Protein AF-A0A536X710-F1 (afdb_monomer_lite)

Radius of gyration: 15.78 Å; chains: 1; bounding box: 40×22×46 Å

pLDDT: mean 90.83, std 9.13, range [65.75, 98.81]

Structure (mmCIF, N/CA/C/O backbone):
data_AF-A0A536X710-F1
#
_entry.id   AF-A0A536X710-F1
#
loop_
_atom_site.group_PDB
_atom_site.id
_atom_site.type_symbol
_atom_site.label_atom_id
_atom_site.label_alt_id
_atom_site.label_comp_id
_atom_site.label_asym_id
_atom_site.label_entity_id
_atom_site.label_seq_id
_atom_site.pdbx_PDB_ins_code
_atom_site.Cartn_x
_atom_site.Cartn_y
_atom_site.Cartn_z
_atom_site.occupancy
_atom_site.B_iso_or_equiv
_atom_site.auth_seq_id
_atom_site.auth_comp_id
_atom_site.auth_asym_id
_atom_site.auth_atom_id
_atom_site.pdbx_PDB_model_num
ATOM 1 N N . MET A 1 1 ? -8.279 7.650 16.814 1.00 68.25 1 MET A N 1
ATOM 2 C CA . MET A 1 1 ? -7.486 6.446 16.503 1.00 68.25 1 MET A CA 1
ATOM 3 C C . MET A 1 1 ? -6.562 6.216 17.675 1.00 68.25 1 MET A C 1
ATOM 5 O O . MET A 1 1 ? -5.964 7.182 18.129 1.00 68.25 1 MET A O 1
ATOM 9 N N . ASP A 1 2 ? -6.535 4.998 18.200 1.00 91.75 2 ASP A N 1
ATOM 10 C CA . ASP A 1 2 ? -5.612 4.607 19.264 1.00 91.75 2 ASP A CA 1
ATOM 11 C C . ASP A 1 2 ? -4.178 4.593 18.706 1.00 91.75 2 ASP A C 1
ATOM 13 O O . ASP A 1 2 ? -3.900 3.899 17.723 1.00 91.75 2 ASP A O 1
ATOM 17 N N . LEU A 1 3 ? -3.305 5.424 19.281 1.00 91.50 3 LEU A N 1
ATOM 18 C CA . LEU A 1 3 ? -1.926 5.597 18.819 1.00 91.50 3 LEU A CA 1
ATOM 19 C C . LEU A 1 3 ? -1.051 4.385 19.165 1.00 91.50 3 LEU A C 1
ATOM 21 O O . LEU A 1 3 ? -0.162 4.050 18.381 1.00 91.50 3 LEU A O 1
ATOM 25 N N . ASP A 1 4 ? -1.344 3.687 20.263 1.00 95.81 4 ASP A N 1
ATOM 26 C CA . ASP A 1 4 ? -0.590 2.499 20.675 1.00 95.81 4 ASP A CA 1
ATOM 27 C C . ASP A 1 4 ? -0.907 1.324 19.744 1.00 95.81 4 ASP A C 1
ATOM 29 O O . ASP A 1 4 ? -0.009 0.607 19.281 1.00 95.81 4 ASP A O 1
ATOM 33 N N . LEU A 1 5 ? -2.184 1.176 19.374 1.00 96.38 5 LEU A N 1
ATOM 34 C CA . LEU A 1 5 ? -2.602 0.205 18.366 1.00 96.38 5 LEU A CA 1
ATOM 35 C C . LEU A 1 5 ? -1.997 0.527 16.995 1.00 96.38 5 LEU A C 1
ATOM 37 O O . LEU A 1 5 ? -1.458 -0.369 16.344 1.00 96.38 5 LEU A O 1
ATOM 41 N N . GLN A 1 6 ? -2.052 1.791 16.556 1.00 97.69 6 GLN A N 1
ATOM 42 C CA . GLN A 1 6 ? -1.451 2.195 15.282 1.00 97.69 6 GLN A CA 1
ATOM 43 C C . GLN A 1 6 ? 0.044 1.855 15.248 1.00 97.69 6 GLN A C 1
ATOM 45 O O . GLN A 1 6 ? 0.518 1.285 14.265 1.00 97.69 6 GLN A O 1
ATOM 50 N N . HIS A 1 7 ? 0.779 2.168 16.318 1.00 98.19 7 HIS A N 1
ATOM 51 C CA . HIS A 1 7 ? 2.203 1.862 16.408 1.00 98.19 7 HIS A CA 1
ATOM 52 C C . HIS A 1 7 ? 2.476 0.350 16.379 1.00 98.19 7 HIS A C 1
ATOM 54 O O . HIS A 1 7 ? 3.352 -0.104 15.645 1.00 98.19 7 HIS A O 1
ATOM 60 N N . THR A 1 8 ? 1.676 -0.443 17.094 1.00 98.44 8 THR A N 1
ATOM 61 C CA . THR A 1 8 ? 1.778 -1.912 17.074 1.00 98.44 8 THR A CA 1
ATOM 62 C C . THR A 1 8 ? 1.578 -2.477 15.665 1.00 98.44 8 THR A C 1
ATOM 64 O O . THR A 1 8 ? 2.363 -3.305 15.202 1.00 98.44 8 THR A O 1
ATOM 67 N N . VAL A 1 9 ? 0.559 -1.998 14.944 1.00 98.25 9 VAL A N 1
ATOM 68 C CA . VAL A 1 9 ? 0.282 -2.439 13.567 1.00 98.25 9 VAL A CA 1
ATOM 69 C C . VAL A 1 9 ? 1.383 -1.980 12.608 1.00 98.25 9 VAL A C 1
ATOM 71 O O . VAL A 1 9 ? 1.797 -2.750 11.747 1.00 98.25 9 VAL A O 1
ATOM 74 N N . ASN A 1 10 ? 1.898 -0.761 12.770 1.00 98.62 10 ASN A N 1
ATOM 75 C CA . ASN A 1 10 ? 3.031 -0.243 12.002 1.00 98.62 10 ASN A CA 1
ATOM 76 C C . ASN A 1 10 ? 4.268 -1.154 12.112 1.00 98.62 10 ASN A C 1
ATOM 78 O O . ASN A 1 10 ? 4.868 -1.501 11.094 1.00 98.62 10 ASN A O 1
ATOM 82 N N . LEU A 1 11 ? 4.620 -1.582 13.329 1.00 98.56 11 LEU A N 1
ATOM 83 C CA . LEU A 1 11 ? 5.733 -2.509 13.562 1.00 98.56 11 LEU A CA 1
ATOM 84 C C . LEU A 1 11 ? 5.483 -3.876 12.918 1.00 98.56 11 LEU A C 1
ATOM 86 O O . LEU A 1 11 ? 6.356 -4.394 12.224 1.00 98.56 11 LEU A O 1
ATOM 90 N N . TYR A 1 12 ? 4.277 -4.422 13.081 1.00 98.44 12 TYR A N 1
ATOM 91 C CA . TYR A 1 12 ? 3.897 -5.690 12.458 1.00 98.44 12 TYR A CA 1
ATOM 92 C C . TYR A 1 12 ? 4.003 -5.633 10.927 1.00 98.44 12 TYR A C 1
ATOM 94 O O . TYR A 1 12 ? 4.592 -6.512 10.300 1.00 98.44 12 TYR A O 1
ATOM 102 N N . LEU A 1 13 ? 3.480 -4.572 10.307 1.00 98.44 13 LEU A N 1
ATOM 103 C CA . LEU A 1 13 ? 3.558 -4.385 8.860 1.00 98.44 13 LEU A CA 1
ATOM 104 C C . LEU A 1 13 ? 5.001 -4.216 8.379 1.00 98.44 13 LEU A C 1
ATOM 106 O O . LEU A 1 13 ? 5.324 -4.697 7.295 1.00 98.44 13 LEU A O 1
ATOM 110 N N . ALA A 1 14 ? 5.867 -3.564 9.159 1.00 98.38 14 ALA A N 1
ATOM 111 C CA . ALA A 1 14 ? 7.290 -3.453 8.845 1.00 98.38 14 ALA A CA 1
ATOM 112 C C . ALA A 1 14 ? 7.980 -4.826 8.832 1.00 98.38 14 ALA A C 1
ATOM 114 O O . ALA A 1 14 ? 8.701 -5.139 7.882 1.00 98.38 14 ALA A O 1
ATOM 115 N N . GLU A 1 15 ? 7.705 -5.672 9.828 1.00 97.94 15 GLU A N 1
ATOM 116 C CA . GLU A 1 15 ? 8.246 -7.032 9.900 1.00 97.94 15 GLU A CA 1
ATOM 117 C C . GLU A 1 15 ? 7.757 -7.907 8.736 1.00 97.94 15 GLU A C 1
ATOM 119 O O . GLU A 1 15 ? 8.560 -8.537 8.044 1.00 97.94 15 GLU A O 1
ATOM 124 N N . VAL A 1 16 ? 6.451 -7.892 8.456 1.00 97.31 16 VAL A N 1
ATOM 125 C CA . VAL A 1 16 ? 5.866 -8.638 7.331 1.00 97.31 16 VAL A CA 1
ATOM 126 C C . VAL A 1 16 ? 6.425 -8.147 5.994 1.00 97.31 16 VAL A C 1
ATOM 128 O O . VAL A 1 16 ? 6.772 -8.959 5.136 1.00 97.31 16 VAL A O 1
ATOM 131 N N . ASN A 1 17 ? 6.559 -6.830 5.810 1.00 96.88 17 ASN A N 1
ATOM 132 C CA . ASN A 1 17 ? 7.116 -6.258 4.585 1.00 96.88 17 ASN A CA 1
ATOM 133 C C . ASN A 1 17 ? 8.573 -6.691 4.364 1.00 96.88 17 ASN A C 1
ATOM 135 O O . ASN A 1 17 ? 8.949 -6.987 3.230 1.00 96.88 17 ASN A O 1
ATOM 139 N N . ALA A 1 18 ? 9.378 -6.771 5.431 1.00 94.19 18 ALA A N 1
ATOM 140 C CA . ALA A 1 18 ? 10.761 -7.236 5.351 1.00 94.19 18 ALA A CA 1
ATOM 141 C C . ALA A 1 18 ? 10.855 -8.699 4.882 1.00 94.19 18 ALA A C 1
ATOM 143 O O . ALA A 1 18 ? 11.722 -9.027 4.073 1.00 94.19 18 ALA A O 1
ATOM 144 N N . GLN A 1 19 ? 9.936 -9.561 5.330 1.00 92.19 19 GLN A N 1
ATOM 145 C CA . GLN A 1 19 ? 9.867 -10.963 4.899 1.00 92.19 19 GLN A CA 1
ATOM 146 C C . GLN A 1 19 ? 9.349 -11.108 3.462 1.00 92.19 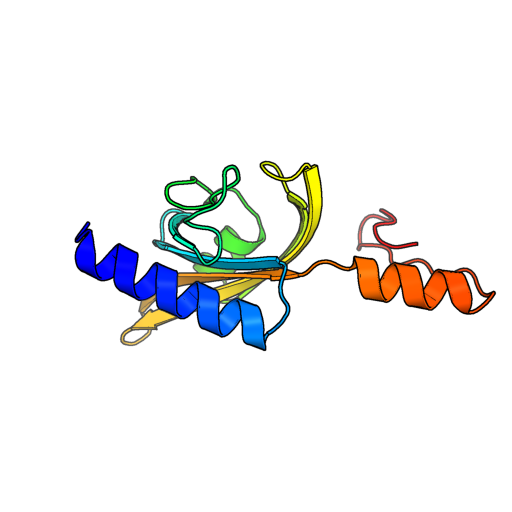19 GLN A C 1
ATOM 148 O O . GLN A 1 19 ? 9.872 -11.909 2.692 1.00 92.19 19 GLN A O 1
ATOM 153 N N . ALA A 1 20 ? 8.336 -10.322 3.089 1.00 89.62 20 ALA A N 1
ATOM 154 C CA . ALA A 1 20 ? 7.757 -10.334 1.746 1.00 89.62 20 ALA A CA 1
ATOM 155 C C . ALA A 1 20 ? 8.667 -9.688 0.686 1.00 89.62 20 ALA A C 1
ATOM 157 O O . ALA A 1 20 ? 8.423 -9.858 -0.508 1.00 89.62 20 ALA A O 1
ATOM 158 N N . GLN A 1 21 ? 9.679 -8.923 1.113 1.00 87.62 21 GLN A N 1
ATOM 159 C CA . GLN A 1 21 ? 10.557 -8.115 0.259 1.00 87.62 21 GLN A CA 1
ATOM 160 C C . GLN A 1 21 ? 9.786 -7.177 -0.689 1.00 87.62 21 GLN A C 1
ATOM 162 O O . GLN A 1 21 ? 10.217 -6.888 -1.806 1.00 87.62 21 GLN A O 1
ATOM 167 N N . SER A 1 22 ? 8.628 -6.686 -0.242 1.00 89.50 22 SER A N 1
ATOM 168 C CA . SER A 1 22 ? 7.851 -5.670 -0.951 1.00 89.50 22 SER A CA 1
ATOM 169 C C . SER A 1 22 ? 8.341 -4.257 -0.629 1.00 89.50 22 SER A C 1
ATOM 171 O O . SER A 1 22 ? 9.105 -4.030 0.309 1.00 89.50 22 SER A O 1
ATOM 173 N N . SER A 1 23 ? 7.898 -3.272 -1.413 1.00 92.44 23 SER A N 1
ATOM 174 C CA . SER A 1 23 ? 8.282 -1.876 -1.198 1.00 92.44 23 SER A CA 1
ATOM 175 C C . SER A 1 23 ? 7.554 -1.250 -0.011 1.00 92.44 23 SER A C 1
ATOM 177 O O . SER A 1 23 ? 8.194 -0.599 0.802 1.00 92.44 23 SER A O 1
ATOM 179 N N . VAL A 1 24 ? 6.228 -1.408 0.079 1.00 95.81 24 VAL A N 1
ATOM 180 C CA . VAL A 1 24 ? 5.422 -0.890 1.201 1.00 95.81 24 VAL A CA 1
ATOM 181 C C . VAL A 1 24 ? 4.199 -1.783 1.408 1.00 95.81 24 VAL A C 1
ATOM 183 O O . VAL A 1 24 ? 3.510 -2.094 0.436 1.00 95.81 24 VAL A O 1
ATOM 186 N N . LEU A 1 25 ? 3.880 -2.122 2.658 1.00 97.75 25 LEU A N 1
ATOM 187 C CA . LEU A 1 25 ? 2.656 -2.816 3.076 1.00 97.75 25 LEU A CA 1
ATOM 188 C C . LEU A 1 25 ? 1.843 -1.901 3.994 1.00 97.75 25 LEU A C 1
ATOM 190 O O . LEU A 1 25 ? 2.405 -1.269 4.882 1.00 97.75 25 LEU A O 1
ATOM 194 N N . TYR A 1 26 ? 0.539 -1.774 3.777 1.00 98.31 26 TYR A N 1
ATOM 195 C CA . TYR A 1 26 ? -0.274 -0.794 4.499 1.00 98.31 26 TYR A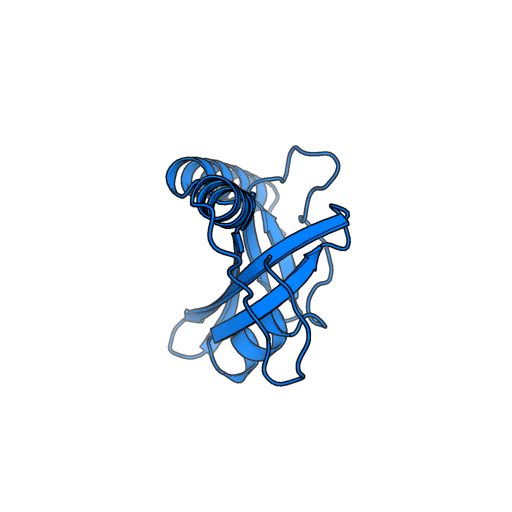 CA 1
ATOM 196 C C . TYR A 1 26 ? -1.743 -1.197 4.547 1.00 98.31 26 TYR A C 1
ATOM 198 O O . TYR A 1 26 ? -2.228 -1.977 3.726 1.00 98.31 26 TYR A O 1
ATOM 206 N N . VAL A 1 27 ? -2.448 -0.660 5.539 1.00 98.50 27 VAL A N 1
ATOM 207 C CA . VAL A 1 27 ? -3.878 -0.889 5.749 1.00 98.50 27 VAL A CA 1
ATOM 208 C C . VAL A 1 27 ? -4.631 0.432 5.730 1.00 98.50 27 VAL A C 1
ATOM 210 O O . VAL A 1 27 ? -4.160 1.441 6.258 1.00 98.50 27 VAL A O 1
ATOM 213 N N . LEU A 1 28 ? -5.805 0.419 5.109 1.00 98.69 28 LEU A N 1
ATOM 214 C CA . LEU A 1 28 ? -6.669 1.576 4.923 1.00 98.69 28 LEU A CA 1
ATOM 215 C C . LEU A 1 28 ? -8.056 1.300 5.497 1.00 98.69 28 LEU A C 1
ATOM 217 O O . LEU A 1 28 ? -8.518 0.155 5.501 1.00 98.69 28 LEU A O 1
ATOM 221 N N . ASP A 1 29 ? -8.736 2.355 5.933 1.00 98.19 29 ASP A N 1
ATOM 222 C CA . ASP A 1 29 ? -10.173 2.283 6.187 1.00 98.19 29 ASP A CA 1
ATOM 223 C C . ASP A 1 29 ? -10.980 2.230 4.873 1.00 98.19 29 ASP A C 1
ATOM 225 O O . ASP A 1 29 ? -10.434 2.291 3.768 1.00 98.19 29 ASP A O 1
ATOM 229 N N . THR A 1 30 ? -12.304 2.107 4.979 1.00 97.88 30 THR A N 1
ATOM 230 C CA . THR A 1 30 ? -13.199 2.009 3.814 1.00 97.88 30 THR A CA 1
ATOM 231 C C . THR A 1 30 ? -13.301 3.296 2.994 1.00 97.88 30 THR A C 1
ATOM 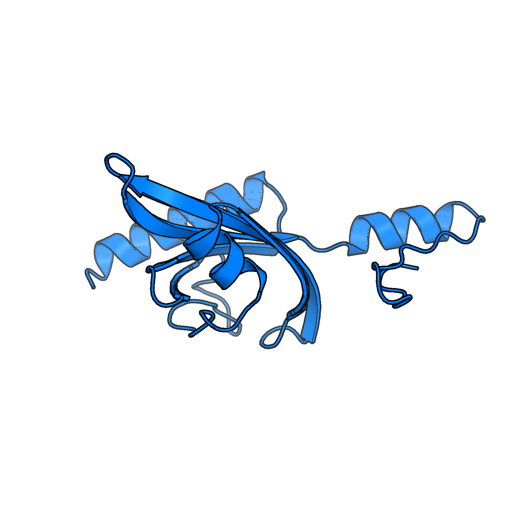233 O O . THR A 1 30 ? -13.769 3.242 1.861 1.00 97.88 30 THR A O 1
ATOM 236 N N . SER A 1 31 ? -12.883 4.446 3.535 1.00 98.06 31 SER A N 1
ATOM 237 C CA . SER A 1 31 ? -12.784 5.702 2.775 1.00 98.06 31 SER A CA 1
ATOM 238 C C . SER A 1 31 ? -11.485 5.789 1.964 1.00 98.06 31 SER A C 1
ATOM 240 O O . SER A 1 31 ? -11.370 6.602 1.045 1.00 98.06 31 SER A O 1
ATOM 242 N N . GLY A 1 32 ? -10.527 4.907 2.261 1.00 98.00 32 GLY A N 1
ATOM 243 C CA . GLY A 1 32 ? -9.211 4.875 1.645 1.00 98.00 32 GLY A CA 1
ATOM 244 C C . GLY A 1 32 ? -8.173 5.722 2.373 1.00 98.00 32 GLY A C 1
ATOM 245 O O . GLY A 1 32 ? -7.139 6.018 1.776 1.00 98.00 32 GLY A O 1
ATOM 246 N N . ARG A 1 33 ? -8.407 6.096 3.635 1.00 98.25 33 ARG A N 1
ATOM 247 C CA . ARG A 1 33 ? -7.386 6.721 4.480 1.00 98.25 33 ARG A CA 1
ATOM 248 C C . ARG A 1 33 ? -6.464 5.649 5.049 1.00 98.25 33 ARG A C 1
ATOM 250 O O . ARG A 1 33 ? -6.927 4.701 5.685 1.00 98.25 33 ARG A O 1
ATOM 257 N N . THR A 1 34 ? -5.155 5.793 4.864 1.00 98.31 34 THR A N 1
ATOM 258 C CA . THR A 1 34 ? -4.174 4.852 5.425 1.00 98.31 34 THR A CA 1
ATOM 259 C C . THR A 1 34 ? -4.109 4.978 6.946 1.00 98.31 34 THR A C 1
ATOM 261 O O . THR A 1 34 ? -3.758 6.034 7.479 1.00 98.31 34 THR A O 1
ATOM 264 N N . LEU A 1 35 ? -4.392 3.882 7.648 1.00 98.31 35 LEU A N 1
ATOM 265 C CA . LEU A 1 35 ? -4.363 3.814 9.108 1.00 98.31 35 LEU A CA 1
ATOM 266 C C . LEU A 1 35 ? -2.984 3.423 9.640 1.00 98.31 35 LEU A C 1
ATOM 268 O O . LEU A 1 35 ? -2.554 3.972 10.647 1.00 98.31 35 LEU A O 1
ATOM 272 N N . ALA A 1 36 ? -2.286 2.507 8.970 1.00 98.62 36 ALA A N 1
ATOM 273 C CA . ALA A 1 36 ? -0.952 2.047 9.350 1.00 98.62 36 ALA A CA 1
ATOM 274 C C . ALA A 1 36 ? -0.176 1.586 8.110 1.00 98.62 36 ALA A C 1
ATOM 276 O O . ALA A 1 36 ? -0.778 1.153 7.123 1.00 98.62 36 ALA A O 1
ATOM 277 N N . ALA A 1 37 ? 1.149 1.691 8.153 1.00 98.50 37 ALA A N 1
ATOM 278 C CA . ALA A 1 37 ? 2.026 1.372 7.033 1.00 98.50 37 ALA A CA 1
ATOM 279 C C . ALA A 1 37 ? 3.385 0.845 7.507 1.00 98.50 37 ALA A C 1
ATOM 281 O O . ALA A 1 37 ? 3.881 1.231 8.559 1.00 98.50 37 ALA A O 1
ATOM 282 N N . SER A 1 38 ? 4.021 0.001 6.698 1.00 98.50 38 SER A N 1
ATOM 283 C CA . SER A 1 38 ? 5.354 -0.549 6.959 1.00 98.50 38 SER A CA 1
ATOM 284 C C . SER A 1 38 ? 6.447 0.518 6.923 1.00 98.50 38 SER A C 1
ATOM 286 O O . SER A 1 38 ? 7.451 0.377 7.606 1.00 98.50 38 SER A O 1
ATOM 288 N N . ASN A 1 39 ? 6.240 1.589 6.151 1.00 96.94 39 ASN A N 1
ATOM 289 C CA . ASN A 1 39 ? 7.158 2.718 6.003 1.00 96.94 39 ASN A CA 1
ATOM 290 C C . ASN A 1 39 ? 6.796 3.903 6.918 1.00 96.94 39 ASN A C 1
ATOM 292 O O . ASN A 1 39 ? 7.077 5.057 6.599 1.00 96.94 39 ASN A O 1
ATOM 296 N N . TRP A 1 40 ? 6.117 3.638 8.037 1.00 97.88 40 TRP A N 1
ATOM 297 C CA . TRP A 1 40 ? 5.626 4.663 8.964 1.00 97.88 40 TRP A CA 1
ATOM 298 C C . TRP A 1 40 ? 6.722 5.593 9.505 1.00 97.88 40 TRP A C 1
ATOM 300 O O . TRP A 1 40 ? 6.425 6.733 9.856 1.00 97.88 40 TRP A O 1
ATOM 310 N N . ASN A 1 41 ? 7.958 5.098 9.585 1.00 97.00 41 ASN A N 1
ATOM 311 C CA . ASN A 1 41 ? 9.143 5.782 10.100 1.00 97.00 41 ASN A CA 1
ATOM 312 C C . ASN A 1 41 ? 10.016 6.413 8.999 1.00 97.00 41 ASN A C 1
ATOM 314 O O . ASN A 1 41 ? 11.130 6.850 9.285 1.00 97.00 41 ASN A O 1
ATOM 318 N N . GLU A 1 42 ? 9.538 6.454 7.755 1.00 95.06 42 GLU A N 1
ATOM 319 C CA . GLU A 1 42 ? 10.233 7.068 6.624 1.00 95.06 42 GLU A CA 1
ATOM 320 C C . GLU A 1 42 ? 9.647 8.446 6.284 1.00 95.06 42 GLU A C 1
ATOM 322 O O . GLU A 1 42 ? 8.478 8.727 6.543 1.00 95.06 42 GLU A O 1
ATOM 327 N N . GLU A 1 43 ? 10.437 9.302 5.627 1.00 90.88 43 GLU A N 1
ATOM 328 C CA . GLU A 1 43 ? 9.979 10.619 5.148 1.00 90.88 43 GLU A CA 1
ATOM 329 C C . GLU A 1 43 ? 8.779 10.498 4.190 1.00 90.88 43 GLU A C 1
ATOM 331 O O . GLU A 1 43 ? 7.838 11.286 4.243 1.00 90.88 43 GLU A O 1
ATOM 336 N N . ALA A 1 44 ? 8.772 9.453 3.359 1.00 89.56 44 ALA A N 1
ATOM 337 C CA . ALA A 1 44 ? 7.702 9.141 2.415 1.00 89.56 44 ALA A CA 1
ATOM 338 C C . ALA A 1 44 ? 6.594 8.247 3.019 1.00 89.56 44 ALA A C 1
ATOM 340 O O . ALA A 1 44 ? 6.004 7.431 2.302 1.00 89.56 44 ALA A O 1
ATOM 341 N N . SER A 1 45 ? 6.326 8.369 4.324 1.00 95.25 45 SER A N 1
ATOM 342 C CA . SER A 1 45 ? 5.329 7.569 5.049 1.00 95.25 45 SER A CA 1
ATOM 343 C C . SER A 1 45 ? 3.940 7.638 4.414 1.00 95.25 45 SER A C 1
ATOM 345 O O . SER A 1 45 ? 3.469 8.694 3.988 1.00 95.25 45 SER A O 1
ATOM 347 N N . PHE A 1 46 ? 3.261 6.489 4.358 1.00 96.50 46 PHE A N 1
ATOM 348 C CA . PHE A 1 46 ? 1.891 6.420 3.843 1.00 96.50 46 PHE A CA 1
ATOM 349 C C . PHE A 1 46 ? 0.832 6.680 4.915 1.00 96.50 46 PHE A C 1
ATOM 351 O O . PHE A 1 46 ? -0.339 6.840 4.569 1.00 96.50 46 PHE A O 1
ATOM 358 N N . VAL A 1 47 ? 1.205 6.725 6.198 1.00 97.62 47 VAL A N 1
ATOM 359 C CA . VAL A 1 47 ? 0.256 6.917 7.303 1.00 97.62 47 VAL A CA 1
ATOM 360 C C . VAL A 1 47 ? -0.508 8.233 7.123 1.00 97.62 47 VAL A C 1
ATOM 362 O O . VAL A 1 47 ? 0.081 9.296 6.956 1.00 97.62 47 VAL A O 1
ATOM 365 N N . GLY A 1 48 ? -1.841 8.164 7.163 1.00 96.81 48 GLY A N 1
ATOM 366 C CA . GLY A 1 48 ? -2.720 9.325 7.030 1.00 96.81 48 GLY A CA 1
ATOM 367 C C . GLY A 1 48 ? -2.937 9.836 5.603 1.00 96.81 48 GLY A C 1
ATOM 368 O O . GLY A 1 48 ? -3.663 10.817 5.443 1.00 96.81 48 GLY A O 1
ATOM 369 N N . MET A 1 49 ? -2.358 9.196 4.581 1.00 96.56 49 MET A N 1
ATOM 370 C CA . MET A 1 49 ? -2.640 9.532 3.185 1.00 96.56 49 MET A CA 1
ATOM 371 C C . MET A 1 49 ? -4.067 9.145 2.790 1.00 96.56 49 MET A C 1
ATOM 373 O O . MET A 1 49 ? -4.549 8.070 3.142 1.00 96.56 49 MET A O 1
ATOM 377 N N . GLU A 1 50 ? -4.699 9.993 1.983 1.00 97.31 50 GLU A N 1
ATOM 378 C CA . GLU A 1 50 ? -6.002 9.729 1.374 1.00 97.31 50 GLU A CA 1
ATOM 379 C C . GLU A 1 50 ? -5.798 9.081 0.001 1.00 97.31 50 GLU A C 1
ATOM 381 O O . GLU A 1 50 ? -5.342 9.723 -0.947 1.00 97.31 50 GLU A O 1
ATOM 386 N N . LEU A 1 51 ? -6.097 7.789 -0.110 1.00 96.69 51 LEU A N 1
ATOM 387 C CA . LEU A 1 51 ? -5.856 6.968 -1.301 1.00 96.69 51 LEU A CA 1
ATOM 388 C C . LEU A 1 51 ? -7.146 6.380 -1.886 1.00 96.69 51 LEU A C 1
ATOM 390 O O . LEU A 1 51 ? -7.079 5.612 -2.843 1.00 96.69 51 LEU A O 1
ATOM 394 N N . GLY A 1 52 ? -8.320 6.785 -1.393 1.00 96.88 52 GLY A N 1
ATOM 395 C CA . GLY A 1 52 ? -9.625 6.302 -1.863 1.00 96.88 52 GLY A CA 1
ATOM 396 C C . GLY A 1 52 ? -9.904 6.534 -3.350 1.00 96.88 52 GLY A C 1
ATOM 397 O O . GLY A 1 52 ? -10.720 5.841 -3.939 1.00 96.88 52 GLY A O 1
ATOM 398 N N . TYR A 1 53 ? -9.198 7.456 -4.010 1.00 94.75 53 TYR A N 1
ATOM 399 C CA . TYR A 1 53 ? -9.307 7.664 -5.459 1.00 94.75 53 TYR A CA 1
ATOM 400 C C . TYR A 1 53 ? -8.470 6.670 -6.282 1.00 94.75 53 TYR A C 1
ATOM 402 O O . TYR A 1 53 ? -8.637 6.569 -7.505 1.00 94.75 53 TYR A O 1
ATOM 410 N N . ARG A 1 54 ? -7.550 5.930 -5.652 1.00 95.62 54 ARG A N 1
ATOM 411 C CA . ARG A 1 54 ? -6.673 4.993 -6.355 1.00 95.62 54 ARG A CA 1
ATOM 412 C C . ARG A 1 54 ? -7.469 3.792 -6.864 1.00 95.62 54 ARG A C 1
ATOM 414 O O . ARG A 1 54 ? -8.253 3.240 -6.095 1.00 95.62 54 ARG A O 1
ATOM 421 N N . PRO A 1 55 ? -7.263 3.359 -8.125 1.00 95.88 55 PRO A N 1
ATOM 422 C CA . PRO A 1 55 ? -8.016 2.243 -8.695 1.00 95.88 55 PRO A CA 1
ATOM 423 C C . PRO A 1 55 ? -7.949 0.974 -7.844 1.00 95.88 55 PRO A C 1
ATOM 425 O O . PRO A 1 55 ? -8.983 0.382 -7.573 1.00 95.88 55 PRO A O 1
ATOM 428 N N . TYR A 1 56 ? -6.767 0.623 -7.323 1.00 96.81 56 TYR A N 1
ATOM 429 C CA . TYR A 1 56 ? -6.621 -0.562 -6.477 1.00 96.81 56 TYR A CA 1
ATOM 430 C C . TYR A 1 56 ? -7.439 -0.461 -5.173 1.00 96.81 56 TYR A C 1
ATOM 432 O O . TYR A 1 56 ? -8.095 -1.424 -4.800 1.00 96.81 56 TYR A O 1
ATOM 440 N N . VAL A 1 57 ? -7.501 0.709 -4.524 1.00 98.12 57 VAL A N 1
ATOM 441 C CA . VAL A 1 57 ? -8.316 0.896 -3.307 1.00 98.12 57 VAL A CA 1
ATOM 442 C C . VAL A 1 57 ? -9.808 0.804 -3.627 1.00 98.12 57 VAL A C 1
ATOM 444 O O . VAL A 1 57 ? -10.521 0.061 -2.956 1.00 98.12 57 VAL A O 1
ATOM 447 N N . ARG A 1 58 ? -10.272 1.502 -4.674 1.00 97.94 58 ARG A N 1
ATOM 448 C CA . ARG A 1 58 ? -11.686 1.464 -5.095 1.00 97.94 58 ARG A CA 1
ATOM 449 C C . ARG A 1 58 ? -12.130 0.059 -5.464 1.00 97.94 58 ARG A C 1
ATOM 451 O O . ARG A 1 58 ? -13.115 -0.430 -4.925 1.00 97.94 58 ARG A O 1
ATOM 458 N N . ASP A 1 59 ? -11.361 -0.620 -6.311 1.00 98.25 59 ASP A N 1
ATOM 459 C CA . ASP A 1 59 ? -11.680 -1.981 -6.735 1.00 98.25 59 ASP A CA 1
ATOM 460 C C . ASP A 1 59 ? -11.667 -2.960 -5.550 1.00 98.25 59 ASP A C 1
ATOM 462 O O . ASP A 1 59 ? -12.514 -3.851 -5.480 1.00 98.25 59 ASP A O 1
ATOM 466 N N . ALA A 1 60 ? -10.764 -2.790 -4.576 1.00 98.50 60 ALA A N 1
ATOM 467 C CA . ALA A 1 60 ? -10.780 -3.608 -3.368 1.00 98.50 60 ALA A CA 1
ATOM 468 C C . ALA A 1 60 ? -12.055 -3.395 -2.543 1.00 98.50 60 ALA A C 1
ATOM 470 O O . ALA A 1 60 ? -12.658 -4.380 -2.121 1.00 98.50 60 ALA A O 1
ATOM 471 N N . VAL A 1 61 ? -12.496 -2.150 -2.351 1.00 97.94 61 VAL A N 1
ATOM 472 C CA . VAL A 1 61 ? -13.742 -1.849 -1.628 1.00 97.94 61 VAL A CA 1
ATOM 473 C C . VAL A 1 61 ? -14.966 -2.391 -2.377 1.00 97.94 61 VAL A C 1
ATOM 475 O O . VAL A 1 61 ? -15.779 -3.098 -1.780 1.00 97.94 61 VAL A O 1
ATOM 478 N N . ASP A 1 62 ? -15.058 -2.135 -3.682 1.00 97.31 62 ASP A N 1
ATOM 479 C CA . ASP A 1 62 ? -16.246 -2.441 -4.488 1.00 97.31 62 ASP A CA 1
ATOM 480 C C . ASP A 1 62 ? -16.344 -3.926 -4.872 1.00 97.31 62 ASP A C 1
ATOM 482 O O . ASP A 1 62 ? -17.429 -4.507 -4.917 1.00 97.31 62 ASP A O 1
ATOM 486 N N . ARG A 1 63 ? -15.203 -4.556 -5.178 1.00 97.38 63 ARG A N 1
ATOM 487 C CA . ARG A 1 63 ? -15.121 -5.894 -5.798 1.00 97.38 63 ARG A CA 1
ATOM 488 C C . ARG A 1 63 ? -14.353 -6.904 -4.950 1.00 97.38 63 ARG A C 1
ATOM 490 O O . ARG A 1 63 ? -14.301 -8.083 -5.287 1.00 97.38 63 ARG A O 1
ATOM 497 N N . GLY A 1 64 ? -13.753 -6.470 -3.844 1.00 97.81 64 GLY A N 1
ATOM 498 C CA . GLY A 1 64 ? -12.981 -7.309 -2.928 1.00 97.81 64 GLY A CA 1
ATOM 499 C C . GLY A 1 64 ? -11.490 -7.419 -3.255 1.00 97.81 64 GLY A C 1
ATOM 500 O O . GLY A 1 64 ? -10.715 -7.781 -2.370 1.00 97.81 64 GLY A O 1
ATOM 501 N N . THR A 1 65 ? -11.065 -7.093 -4.477 1.00 98.12 65 THR A N 1
ATOM 502 C CA . THR A 1 65 ? -9.650 -7.057 -4.869 1.00 98.12 65 THR A CA 1
ATOM 503 C C . THR A 1 65 ? -9.394 -5.978 -5.913 1.00 98.12 65 THR A C 1
ATOM 505 O O . THR A 1 65 ? -10.226 -5.756 -6.790 1.00 98.12 65 THR A O 1
ATOM 508 N N . GLY A 1 66 ? -8.229 -5.339 -5.831 1.00 96.56 66 GLY A N 1
ATOM 509 C CA . GLY A 1 66 ? -7.785 -4.326 -6.779 1.00 96.56 66 GLY A CA 1
ATOM 510 C C . GLY A 1 66 ? -6.334 -4.529 -7.195 1.00 96.56 66 GLY A C 1
ATOM 511 O O . GLY A 1 66 ? -5.491 -4.944 -6.392 1.00 96.56 66 GLY A O 1
ATOM 512 N N . ARG A 1 67 ? -6.045 -4.224 -8.462 1.00 94.44 67 ARG A N 1
ATOM 513 C CA . ARG A 1 67 ? -4.710 -4.286 -9.071 1.00 94.44 67 ARG A CA 1
ATOM 514 C C . ARG A 1 67 ? -4.475 -3.028 -9.881 1.00 94.44 67 ARG A C 1
ATOM 516 O O . ARG A 1 67 ? -5.357 -2.603 -10.620 1.00 94.44 67 ARG A O 1
ATOM 523 N N . PHE A 1 68 ? -3.294 -2.446 -9.759 1.00 91.19 68 PHE A N 1
ATOM 524 C CA . PHE A 1 68 ? -2.954 -1.253 -10.520 1.00 91.19 68 PHE A CA 1
ATOM 525 C C . PHE A 1 68 ? -1.448 -1.151 -10.699 1.00 91.19 68 PHE A C 1
ATOM 527 O O . PHE A 1 68 ? -0.705 -1.311 -9.736 1.00 91.19 68 PHE A O 1
ATOM 534 N N . TYR A 1 69 ? -0.996 -0.847 -11.909 1.00 88.69 69 TYR A N 1
ATOM 535 C CA . TYR A 1 69 ? 0.377 -0.421 -12.131 1.00 88.69 69 TYR A CA 1
ATOM 536 C C . TYR A 1 69 ? 0.410 1.093 -12.298 1.00 88.69 69 TYR A C 1
ATOM 538 O O . TYR A 1 69 ? -0.400 1.655 -13.034 1.00 88.69 69 TYR A O 1
ATOM 546 N N . GLY A 1 70 ? 1.337 1.762 -11.619 1.00 84.75 70 GLY A N 1
ATOM 547 C CA . GLY A 1 70 ? 1.490 3.198 -11.793 1.00 84.75 70 GLY A CA 1
ATOM 548 C C . GLY A 1 70 ? 2.655 3.796 -11.027 1.00 84.75 70 GLY A C 1
ATOM 549 O O . GLY A 1 70 ? 3.345 3.133 -10.254 1.00 84.75 70 GLY A O 1
ATOM 550 N N . ILE A 1 71 ? 2.852 5.091 -11.244 1.00 83.25 71 ILE A N 1
ATOM 551 C CA . ILE A 1 71 ? 3.890 5.874 -10.580 1.00 83.25 71 ILE A CA 1
ATOM 552 C C . ILE A 1 71 ? 3.369 6.319 -9.211 1.00 83.25 71 ILE A C 1
ATOM 554 O O . ILE A 1 71 ? 2.337 6.989 -9.108 1.00 83.25 71 ILE A O 1
ATOM 558 N N . GLY A 1 72 ? 4.074 5.935 -8.145 1.00 77.12 72 GLY A N 1
ATOM 559 C CA . GLY A 1 72 ? 3.703 6.329 -6.789 1.00 77.12 72 GLY A CA 1
ATOM 560 C C . GLY A 1 72 ? 3.848 7.837 -6.594 1.00 77.12 72 GLY A C 1
ATOM 561 O O . GLY A 1 72 ? 4.927 8.374 -6.822 1.00 77.12 72 GLY A O 1
ATOM 562 N N . THR A 1 73 ? 2.800 8.517 -6.121 1.00 74.38 73 THR A N 1
ATOM 563 C CA . THR A 1 73 ? 2.820 9.983 -5.934 1.00 74.38 73 THR A CA 1
ATOM 564 C C . THR A 1 73 ? 3.807 10.468 -4.889 1.00 74.38 73 THR A C 1
ATOM 566 O O . THR A 1 73 ? 4.299 11.579 -5.016 1.00 74.38 73 THR A O 1
ATOM 569 N N . THR A 1 74 ? 4.097 9.657 -3.874 1.00 74.38 74 THR A N 1
ATOM 570 C CA . THR A 1 74 ? 5.045 10.027 -2.814 1.00 74.38 74 THR A CA 1
ATOM 571 C C . THR A 1 74 ? 6.482 9.724 -3.228 1.00 74.38 74 THR A C 1
ATOM 573 O O . THR A 1 74 ? 7.377 10.526 -3.013 1.00 74.38 74 THR A O 1
ATOM 576 N N . SER A 1 75 ? 6.710 8.563 -3.852 1.00 74.38 75 SER A N 1
ATOM 577 C CA . SER A 1 75 ? 8.060 8.075 -4.162 1.00 74.38 75 SER A CA 1
ATOM 578 C C . SER A 1 75 ? 8.582 8.466 -5.546 1.00 74.38 75 SER A C 1
ATOM 580 O O . SER A 1 75 ? 9.757 8.255 -5.816 1.00 74.38 75 SER A O 1
ATOM 582 N N . GLY A 1 76 ? 7.712 8.848 -6.487 1.00 80.31 76 GLY A N 1
ATOM 583 C CA . GLY A 1 76 ? 8.056 9.011 -7.911 1.00 80.31 76 GLY A CA 1
ATOM 584 C C . GLY A 1 76 ? 8.447 7.715 -8.639 1.00 80.31 76 GLY A C 1
ATOM 585 O O . GLY A 1 76 ? 8.611 7.713 -9.852 1.00 80.31 76 GLY A O 1
ATOM 586 N N . LYS A 1 77 ? 8.582 6.598 -7.915 1.00 81.81 77 LYS A N 1
ATOM 587 C CA . LYS A 1 77 ? 8.930 5.288 -8.469 1.00 81.81 77 LYS A CA 1
ATOM 588 C C . LYS A 1 77 ? 7.701 4.519 -8.965 1.00 81.81 77 LYS A C 1
ATOM 590 O O . LYS A 1 77 ? 6.713 4.457 -8.208 1.00 81.81 77 LYS A O 1
ATOM 595 N N . PRO A 1 78 ? 7.773 3.889 -10.154 1.00 84.56 78 PRO A N 1
ATOM 596 C CA . PRO A 1 78 ? 6.790 2.911 -10.600 1.00 84.56 78 PRO A CA 1
ATOM 597 C C . PRO A 1 78 ? 6.595 1.789 -9.578 1.00 84.56 78 PRO A C 1
ATOM 599 O O . PRO A 1 78 ? 7.435 1.540 -8.708 1.00 84.56 78 PRO A O 1
ATOM 602 N N . GLY A 1 79 ? 5.443 1.139 -9.637 1.00 89.06 79 GLY A N 1
ATOM 603 C CA . GLY A 1 79 ? 5.168 -0.016 -8.805 1.00 89.06 79 GLY A CA 1
ATOM 604 C C . GLY A 1 79 ? 3.868 -0.694 -9.184 1.00 89.06 79 GLY A C 1
ATOM 605 O O . GLY A 1 79 ? 2.917 -0.061 -9.654 1.00 89.06 79 GLY A O 1
ATOM 606 N N . PHE A 1 80 ? 3.838 -1.996 -8.932 1.00 90.88 80 PHE A N 1
ATOM 607 C CA . PHE A 1 80 ? 2.619 -2.776 -8.976 1.00 90.88 80 PHE A CA 1
ATOM 608 C C . PHE A 1 80 ? 1.944 -2.739 -7.606 1.00 90.88 80 PHE A C 1
ATOM 610 O O . PHE A 1 80 ? 2.557 -3.036 -6.581 1.00 90.88 80 PHE A O 1
ATOM 617 N N . TYR A 1 81 ? 0.673 -2.368 -7.593 1.00 94.75 81 TYR A N 1
ATOM 618 C CA . TYR A 1 81 ? -0.160 -2.289 -6.409 1.00 94.75 81 TYR A CA 1
ATOM 619 C C . TYR A 1 81 ? -1.158 -3.437 -6.430 1.00 94.75 81 TYR A C 1
ATOM 621 O O . TYR A 1 81 ? -1.928 -3.581 -7.383 1.00 94.75 81 TYR A O 1
ATOM 629 N N . TYR A 1 82 ? -1.169 -4.222 -5.359 1.00 95.81 82 TYR A N 1
ATOM 630 C CA . TYR A 1 82 ? -2.191 -5.228 -5.104 1.00 95.81 82 TYR A CA 1
ATOM 631 C C . TYR A 1 82 ? -2.923 -4.893 -3.814 1.00 95.81 82 TYR A C 1
ATOM 633 O O . TYR A 1 82 ? -2.324 -4.396 -2.861 1.00 95.81 82 TYR A O 1
ATOM 641 N N . SER A 1 83 ? -4.223 -5.155 -3.784 1.00 98.38 83 SER A N 1
ATOM 642 C CA . SER A 1 83 ? -5.054 -4.857 -2.624 1.00 98.38 83 SER A CA 1
ATOM 643 C C . SER A 1 83 ? -6.218 -5.820 -2.484 1.00 98.38 83 SER A C 1
ATOM 645 O O . SER A 1 83 ? -6.709 -6.396 -3.463 1.00 98.38 83 SER A O 1
ATOM 647 N N . GLN A 1 84 ? -6.649 -5.985 -1.240 1.00 98.50 84 GLN A N 1
ATOM 648 C CA . GLN A 1 84 ? -7.705 -6.902 -0.856 1.00 98.50 84 GLN A CA 1
ATOM 649 C C . GLN A 1 84 ? -8.563 -6.299 0.256 1.00 98.50 84 GLN A C 1
ATOM 651 O O . GLN A 1 84 ? -8.045 -5.688 1.192 1.00 98.50 84 GLN A O 1
ATOM 656 N N . ALA A 1 85 ? -9.880 -6.482 0.155 1.00 98.56 85 ALA A N 1
ATOM 657 C CA . ALA A 1 85 ? -10.808 -6.080 1.204 1.00 98.56 85 ALA A CA 1
ATOM 658 C C . ALA A 1 85 ? -10.580 -6.890 2.484 1.00 98.56 85 ALA A C 1
ATOM 660 O O . ALA A 1 85 ? -10.579 -8.123 2.460 1.00 98.56 85 ALA A O 1
ATOM 661 N N . ILE A 1 86 ? -10.488 -6.190 3.609 1.00 98.44 86 ILE A N 1
ATOM 662 C CA . ILE A 1 86 ? -10.575 -6.773 4.945 1.00 98.44 86 ILE A CA 1
ATOM 663 C C . ILE A 1 86 ? -12.060 -6.888 5.278 1.00 98.44 86 ILE A C 1
ATOM 665 O O . ILE A 1 86 ? -12.801 -5.905 5.175 1.00 98.44 86 ILE A O 1
ATOM 669 N N . ARG A 1 87 ? -12.509 -8.090 5.647 1.00 98.19 87 ARG A N 1
ATOM 670 C CA . ARG A 1 87 ? -13.920 -8.370 5.925 1.00 98.19 87 ARG A CA 1
ATOM 671 C C . ARG A 1 87 ? -14.121 -8.880 7.342 1.00 98.19 87 ARG A C 1
ATOM 673 O O . ARG A 1 87 ? -13.393 -9.765 7.778 1.00 98.19 87 ARG A O 1
ATOM 680 N N . ASP A 1 88 ? -15.167 -8.388 7.993 1.00 97.25 88 ASP A N 1
ATOM 681 C CA . ASP A 1 88 ? -15.723 -8.970 9.213 1.00 97.25 88 ASP A CA 1
ATOM 682 C C . ASP A 1 88 ? -17.192 -9.323 8.966 1.00 97.25 88 ASP A C 1
ATOM 684 O O . ASP A 1 88 ? -17.967 -8.500 8.478 1.00 97.25 88 ASP A O 1
ATOM 688 N N . ARG A 1 89 ? -17.569 -10.581 9.220 1.00 96.50 89 ARG A N 1
ATOM 689 C CA . ARG A 1 89 ? -18.931 -11.114 8.987 1.00 96.50 89 ARG A CA 1
ATOM 690 C C . ARG A 1 89 ? -19.517 -10.768 7.605 1.00 96.50 89 ARG A C 1
ATOM 692 O O . ARG A 1 89 ? -20.704 -10.492 7.469 1.00 96.50 89 ARG A O 1
ATOM 699 N N . GLY A 1 90 ? -18.674 -10.775 6.572 1.00 93.75 90 GLY A N 1
ATOM 700 C CA . GLY A 1 90 ? -19.049 -10.462 5.186 1.00 93.75 90 GLY A CA 1
ATOM 701 C C . GLY A 1 90 ? -19.021 -8.971 4.826 1.00 93.75 90 GLY A C 1
ATOM 702 O O . GLY A 1 90 ? -18.908 -8.647 3.640 1.00 93.75 90 GLY A O 1
ATOM 703 N N . GLN A 1 91 ? -19.019 -8.07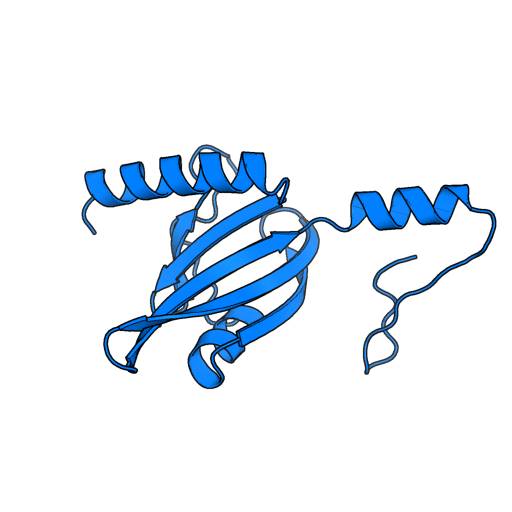5 5.814 1.00 97.06 91 GLN A N 1
ATOM 704 C CA . GLN A 1 91 ? -18.929 -6.631 5.616 1.00 97.06 91 GLN A CA 1
ATOM 705 C C . GLN A 1 91 ? -17.478 -6.207 5.379 1.00 97.06 91 GLN A C 1
ATOM 707 O O . GLN A 1 91 ? -16.578 -6.637 6.096 1.00 97.06 91 GLN A O 1
ATOM 712 N N . VAL A 1 92 ? -17.242 -5.349 4.384 1.00 97.94 92 VAL A N 1
ATOM 713 C CA . VAL A 1 92 ? -15.928 -4.722 4.179 1.00 97.94 92 VAL A CA 1
ATOM 714 C C . VAL A 1 92 ? -15.709 -3.685 5.278 1.00 97.94 92 VAL A C 1
ATOM 716 O O . VAL A 1 92 ? -16.539 -2.790 5.441 1.00 97.94 92 VAL A O 1
ATOM 719 N N . ILE A 1 93 ? -14.604 -3.818 6.013 1.00 98.12 93 ILE A N 1
ATOM 720 C CA . ILE A 1 93 ? -14.213 -2.924 7.116 1.00 98.12 93 ILE A CA 1
ATOM 721 C C . ILE A 1 93 ? -12.919 -2.147 6.830 1.00 98.12 93 ILE A C 1
ATOM 723 O O . ILE A 1 93 ? -12.543 -1.267 7.596 1.00 98.12 93 ILE A O 1
ATOM 727 N N . GLY A 1 94 ? -12.240 -2.455 5.725 1.00 98.38 94 GLY A N 1
ATOM 728 C CA . GLY A 1 94 ? -11.013 -1.785 5.310 1.00 98.38 94 GLY A CA 1
ATOM 729 C C . GLY A 1 94 ? -10.356 -2.489 4.131 1.00 98.38 94 GLY A C 1
ATOM 730 O O . GLY A 1 94 ? -10.933 -3.397 3.526 1.00 98.38 94 GLY A O 1
ATOM 731 N N . VAL A 1 95 ? -9.132 -2.085 3.815 1.00 98.81 95 VAL A N 1
ATOM 732 C CA . VAL A 1 95 ? -8.334 -2.632 2.714 1.00 98.81 95 VAL A CA 1
ATOM 733 C C . VAL A 1 95 ? -6.914 -2.889 3.203 1.00 98.81 95 VAL A C 1
ATOM 735 O O . VAL A 1 95 ? -6.320 -2.033 3.849 1.00 98.81 95 VAL A O 1
ATOM 738 N N . ALA A 1 96 ? -6.352 -4.048 2.870 1.00 98.50 96 ALA A N 1
ATOM 739 C CA . ALA A 1 96 ? -4.916 -4.293 2.945 1.00 98.50 96 ALA A CA 1
ATOM 740 C C . ALA A 1 96 ? -4.319 -4.112 1.548 1.00 98.50 96 ALA A C 1
ATOM 742 O O . ALA A 1 96 ? -4.884 -4.598 0.565 1.00 98.50 96 ALA A O 1
ATOM 743 N N . ALA A 1 97 ? -3.192 -3.414 1.450 1.00 98.12 97 ALA A N 1
ATOM 744 C CA . ALA A 1 97 ? -2.531 -3.135 0.186 1.00 98.12 97 ALA A CA 1
ATOM 745 C C . ALA A 1 97 ? -1.015 -3.322 0.285 1.00 98.12 97 ALA A C 1
ATOM 747 O O . ALA A 1 97 ? -0.399 -3.117 1.332 1.00 98.12 97 ALA A O 1
ATOM 748 N N . VAL A 1 98 ? -0.417 -3.697 -0.842 1.00 96.62 98 VAL A N 1
ATOM 749 C CA . VAL A 1 98 ? 1.026 -3.849 -1.005 1.00 96.62 98 VAL A CA 1
ATOM 750 C C . VAL A 1 98 ? 1.477 -3.157 -2.285 1.00 96.62 98 VAL A C 1
ATOM 752 O O . VAL A 1 98 ? 0.827 -3.263 -3.328 1.00 96.62 98 VAL A O 1
ATOM 755 N N . LYS A 1 99 ? 2.599 -2.439 -2.199 1.00 95.00 99 LYS A N 1
ATOM 756 C CA . LYS A 1 99 ? 3.365 -1.941 -3.342 1.00 95.00 99 LYS A CA 1
ATOM 757 C C . LYS A 1 99 ? 4.556 -2.868 -3.566 1.00 95.00 99 LYS A C 1
ATOM 759 O O . LYS A 1 99 ? 5.369 -3.053 -2.663 1.00 95.00 99 LYS A O 1
ATOM 764 N N . VAL A 1 100 ? 4.686 -3.388 -4.777 1.00 91.44 100 VAL A N 1
ATOM 765 C CA . VAL A 1 100 ? 5.808 -4.221 -5.218 1.00 91.44 100 VAL A CA 1
ATOM 766 C C . VAL A 1 100 ? 6.603 -3.452 -6.270 1.00 91.44 100 VAL A C 1
ATOM 768 O O . VAL A 1 100 ? 6.022 -2.907 -7.214 1.00 91.44 100 VAL A O 1
ATOM 771 N N . SER A 1 101 ? 7.923 -3.388 -6.096 1.00 86.06 101 SER A N 1
ATOM 772 C CA . SER A 1 101 ? 8.823 -2.883 -7.133 1.00 86.06 101 SER A CA 1
ATOM 773 C C . SER A 1 101 ? 9.027 -3.951 -8.204 1.00 86.06 101 SER A C 1
ATOM 775 O O . SER A 1 101 ? 9.181 -5.130 -7.883 1.00 86.06 101 SER A O 1
ATOM 777 N N . LEU A 1 102 ? 9.047 -3.537 -9.470 1.00 80.75 102 LEU A N 1
ATOM 778 C CA . LEU A 1 102 ? 9.372 -4.421 -10.588 1.00 80.75 102 LEU A CA 1
ATOM 779 C C . LEU A 1 102 ? 10.844 -4.321 -11.018 1.00 80.75 102 LEU A C 1
ATOM 781 O O . LEU A 1 102 ? 11.239 -5.032 -11.940 1.00 80.75 102 LEU A O 1
ATOM 785 N N . ASP A 1 103 ? 11.672 -3.551 -10.297 1.00 81.69 103 ASP A N 1
ATOM 786 C CA . ASP A 1 103 ? 13.095 -3.348 -10.616 1.00 81.69 103 ASP A CA 1
ATOM 787 C C . ASP A 1 103 ? 13.840 -4.686 -10.782 1.00 81.69 103 ASP A C 1
ATOM 789 O O . ASP A 1 103 ? 14.723 -4.826 -11.623 1.00 81.69 103 ASP A O 1
ATOM 793 N N . HIS A 1 104 ? 13.504 -5.708 -9.987 1.00 76.00 104 HIS A N 1
ATOM 794 C CA . HIS A 1 104 ? 14.135 -7.028 -10.098 1.00 76.00 104 HIS A CA 1
ATOM 795 C C . HIS A 1 104 ? 13.812 -7.740 -11.417 1.00 76.00 104 HIS A C 1
ATOM 797 O O . HIS A 1 104 ? 14.683 -8.422 -11.960 1.00 76.00 104 HIS A O 1
ATOM 803 N N . VAL A 1 105 ? 12.586 -7.585 -11.920 1.00 77.12 105 VAL A N 1
ATOM 804 C CA . VAL A 1 105 ? 12.138 -8.181 -13.185 1.00 77.12 105 VAL A CA 1
ATOM 805 C C . VAL A 1 105 ? 12.801 -7.455 -14.354 1.00 77.12 105 VAL A C 1
ATOM 807 O O . VAL A 1 105 ? 13.423 -8.109 -15.187 1.00 77.12 105 VAL A O 1
ATOM 810 N N . GLU A 1 106 ? 12.777 -6.119 -14.346 1.00 76.50 106 GLU A N 1
ATOM 811 C CA . GLU A 1 106 ? 13.465 -5.273 -15.338 1.00 76.50 106 GLU A CA 1
ATOM 812 C C . GLU A 1 106 ? 14.962 -5.604 -15.421 1.00 76.50 106 GLU A C 1
ATOM 814 O O . GLU A 1 106 ? 15.516 -5.878 -16.489 1.00 76.50 106 GLU A O 1
ATOM 819 N N . ASN A 1 107 ? 15.630 -5.687 -14.267 1.00 77.81 107 ASN A N 1
ATOM 820 C CA . ASN A 1 107 ? 17.047 -6.033 -14.208 1.00 77.81 107 ASN A CA 1
ATOM 821 C C . ASN A 1 107 ? 17.342 -7.458 -14.698 1.00 77.81 107 ASN A C 1
ATOM 823 O O . ASN A 1 107 ? 18.443 -7.722 -15.177 1.00 77.81 107 ASN A O 1
ATOM 827 N N . ALA A 1 108 ? 16.418 -8.406 -14.533 1.00 76.31 108 ALA A N 1
ATOM 828 C CA . ALA A 1 108 ? 16.605 -9.764 -15.036 1.00 76.31 108 ALA A CA 1
ATOM 829 C C . ALA A 1 108 ? 16.498 -9.823 -16.565 1.00 76.31 108 ALA A C 1
ATOM 831 O O . ALA A 1 108 ? 17.292 -10.522 -17.193 1.00 76.31 108 ALA A O 1
ATOM 832 N N . TRP A 1 109 ? 15.563 -9.075 -17.153 1.00 77.12 109 TRP A N 1
ATOM 833 C CA . TRP A 1 109 ? 15.327 -9.062 -18.598 1.00 77.12 109 TRP A CA 1
ATOM 834 C C . TRP A 1 109 ? 16.427 -8.336 -19.363 1.00 77.12 109 TRP A C 1
ATOM 836 O O . TRP A 1 109 ? 16.923 -8.871 -20.352 1.00 77.12 109 TRP A O 1
ATOM 846 N N . SER A 1 110 ? 16.924 -7.212 -18.839 1.00 72.69 110 SER A N 1
ATOM 847 C CA . SER A 1 110 ? 18.045 -6.488 -19.456 1.00 72.69 110 SER A CA 1
ATOM 848 C C . SER A 1 110 ? 19.326 -7.327 -19.586 1.00 72.69 110 SER A C 1
ATOM 850 O O . SER A 1 110 ? 20.146 -7.073 -20.467 1.00 72.69 110 SER A O 1
ATOM 852 N N . ARG A 1 111 ? 19.499 -8.366 -18.754 1.00 72.50 111 ARG A N 1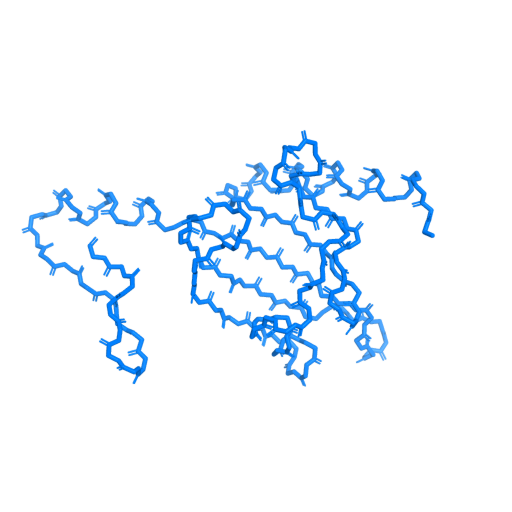
ATOM 853 C CA . ARG A 1 111 ? 20.636 -9.301 -18.826 1.00 72.50 111 ARG A CA 1
ATOM 854 C C . ARG A 1 111 ? 20.448 -10.449 -19.823 1.00 72.50 111 ARG A C 1
ATOM 856 O O . ARG A 1 111 ? 21.433 -11.100 -20.159 1.00 72.50 111 ARG A O 1
ATOM 863 N N . GLY A 1 112 ? 19.217 -10.725 -20.257 1.00 68.38 112 GLY A N 1
ATOM 864 C CA . GLY A 1 112 ? 18.875 -11.883 -21.092 1.00 68.38 112 GLY A CA 1
ATOM 865 C C . GLY A 1 112 ? 19.203 -11.726 -22.579 1.00 68.38 112 GLY A C 1
ATOM 866 O O . GLY A 1 112 ? 19.220 -12.721 -23.294 1.00 68.38 112 GLY A O 1
ATOM 867 N N . GLY A 1 113 ? 19.484 -10.506 -23.047 1.00 65.75 113 GLY A N 1
ATOM 868 C CA . GLY A 1 113 ? 19.798 -10.205 -24.452 1.00 65.75 113 GLY A CA 1
ATOM 869 C C . GLY A 1 113 ? 18.574 -10.023 -25.359 1.00 65.75 113 GLY A C 1
ATOM 870 O O . GLY A 1 113 ? 18.689 -9.350 -26.381 1.00 65.75 113 GLY A O 1
ATOM 871 N N . ASP A 1 114 ? 17.409 -10.537 -24.961 1.00 74.12 114 ASP A N 1
ATOM 872 C CA . ASP A 1 114 ? 16.137 -10.354 -25.663 1.00 74.12 114 ASP A CA 1
ATOM 873 C C . ASP A 1 114 ? 15.353 -9.153 -25.109 1.00 74.12 114 ASP A C 1
ATOM 875 O O . ASP A 1 114 ? 15.252 -8.960 -23.897 1.00 74.12 114 ASP A O 1
ATOM 879 N N . LEU A 1 115 ? 14.757 -8.354 -26.002 1.00 71.75 115 LEU A N 1
ATOM 880 C CA . LEU A 1 115 ? 13.848 -7.269 -25.622 1.00 71.75 115 LEU A CA 1
ATOM 881 C C . LEU A 1 115 ? 12.492 -7.857 -25.207 1.00 71.75 115 LEU A C 1
ATOM 883 O O . LEU A 1 115 ? 11.791 -8.444 -26.033 1.00 71.75 115 LEU A O 1
ATOM 887 N N . ALA A 1 116 ? 12.099 -7.650 -23.952 1.00 78.12 116 ALA A N 1
ATOM 888 C CA . ALA A 1 116 ? 10.800 -8.059 -23.429 1.00 78.12 116 ALA A CA 1
ATOM 889 C C . ALA A 1 116 ? 10.018 -6.830 -22.953 1.00 78.12 116 ALA A C 1
ATOM 891 O O . ALA A 1 116 ? 10.529 -6.017 -22.195 1.00 78.12 116 ALA A O 1
ATOM 892 N N . LEU A 1 117 ? 8.769 -6.699 -23.404 1.00 82.31 117 LEU A N 1
ATOM 893 C CA . LEU A 1 117 ? 7.896 -5.573 -23.073 1.00 82.31 117 LEU A CA 1
ATOM 894 C C . LEU A 1 117 ? 6.614 -6.093 -22.429 1.00 82.31 117 LEU A C 1
ATOM 896 O O . LEU A 1 117 ? 5.996 -7.028 -22.946 1.00 82.31 117 LEU A O 1
ATOM 900 N N . VAL A 1 118 ? 6.179 -5.453 -21.341 1.00 83.25 118 VAL A N 1
ATOM 901 C CA . VAL A 1 118 ? 4.830 -5.654 -20.792 1.00 83.25 118 VAL A CA 1
ATOM 902 C C . VAL A 1 118 ? 3.983 -4.430 -21.083 1.00 83.25 118 VAL A C 1
ATOM 904 O O . VAL A 1 118 ? 4.378 -3.292 -20.815 1.00 83.25 118 VAL A O 1
ATOM 907 N N . VAL A 1 119 ? 2.805 -4.692 -21.639 1.00 84.56 119 VAL A N 1
ATOM 908 C CA . VAL A 1 119 ? 1.880 -3.680 -22.133 1.00 84.56 119 VAL A CA 1
ATOM 909 C C . VAL A 1 119 ? 0.529 -3.868 -21.460 1.00 84.56 119 VAL A C 1
ATOM 911 O O . VAL A 1 119 ? 0.064 -4.998 -21.291 1.00 84.56 119 VAL A O 1
ATOM 914 N N . ASP A 1 120 ? -0.092 -2.768 -21.038 1.00 81.25 120 ASP A N 1
ATOM 915 C CA . ASP A 1 120 ? -1.455 -2.807 -20.513 1.00 81.25 120 ASP A CA 1
ATOM 916 C C . ASP A 1 120 ? -2.494 -2.942 -21.644 1.00 81.25 120 ASP A C 1
ATOM 918 O O . ASP A 1 120 ? -2.173 -2.943 -22.834 1.00 81.25 120 ASP A O 1
ATOM 922 N N . ALA A 1 121 ? -3.775 -3.038 -21.285 1.00 82.25 121 ALA A N 1
ATOM 923 C CA . ALA A 1 121 ? -4.855 -3.147 -22.269 1.00 82.25 121 ALA A CA 1
ATOM 924 C C . ALA A 1 121 ? -4.993 -1.915 -23.194 1.00 82.25 121 ALA A C 1
ATOM 926 O O . ALA A 1 121 ? -5.688 -1.998 -24.204 1.00 82.25 121 ALA A O 1
ATOM 927 N N . ASN A 1 122 ? -4.350 -0.789 -22.864 1.00 81.00 122 ASN A N 1
ATOM 928 C CA . ASN A 1 122 ? -4.381 0.456 -23.632 1.00 81.00 122 ASN A CA 1
ATOM 929 C C . ASN A 1 122 ? -3.142 0.641 -24.523 1.00 81.00 122 ASN A C 1
ATOM 931 O O . ASN A 1 122 ? -3.021 1.675 -25.180 1.00 81.00 122 ASN A O 1
ATOM 935 N N . GLY A 1 123 ? -2.216 -0.321 -24.554 1.00 80.69 123 GLY A N 1
ATOM 936 C CA . GLY A 1 123 ? -0.992 -0.199 -25.346 1.00 80.69 123 GLY A CA 1
ATOM 937 C C . GLY A 1 123 ? 0.148 0.542 -24.636 1.00 80.69 123 GLY A C 1
ATOM 938 O O . GLY A 1 123 ? 1.167 0.821 -25.267 1.00 80.69 123 GLY A O 1
ATOM 939 N N . VAL A 1 124 ? 0.013 0.868 -23.345 1.00 80.00 124 VAL A N 1
ATOM 940 C CA . VAL A 1 124 ? 1.064 1.553 -22.583 1.00 80.00 124 VAL A CA 1
ATOM 941 C C . VAL A 1 124 ? 2.108 0.536 -22.134 1.00 80.00 124 VAL A C 1
ATOM 943 O O . VAL A 1 124 ? 1.805 -0.375 -21.363 1.00 80.00 124 VAL A O 1
ATOM 946 N N . VAL A 1 125 ? 3.347 0.707 -22.604 1.00 81.56 125 VAL A N 1
ATOM 947 C CA . VAL A 1 125 ? 4.508 -0.041 -22.105 1.00 81.56 125 VAL A CA 1
ATOM 948 C C . VAL A 1 125 ? 4.814 0.438 -20.698 1.00 81.56 125 VAL A C 1
ATOM 950 O O . VAL A 1 125 ? 5.010 1.633 -20.471 1.00 81.56 125 VAL A O 1
ATOM 953 N N . PHE A 1 126 ? 4.860 -0.494 -19.758 1.00 77.12 126 PHE A N 1
ATOM 954 C CA . PHE A 1 126 ? 5.064 -0.157 -18.355 1.00 77.12 126 PHE A CA 1
ATOM 955 C C . PHE A 1 126 ? 6.182 -0.961 -17.686 1.00 77.12 126 PHE A C 1
ATOM 957 O O . PHE A 1 126 ? 6.535 -0.666 -16.546 1.00 77.12 126 PHE A O 1
ATOM 964 N N . LEU A 1 127 ? 6.752 -1.923 -18.416 1.00 76.94 127 LEU A N 1
ATOM 965 C CA . LEU A 1 127 ? 7.970 -2.648 -18.078 1.00 76.94 127 LEU A CA 1
ATOM 966 C C . LEU A 1 127 ? 8.722 -2.971 -19.379 1.00 76.94 127 LEU A C 1
ATOM 968 O O . LEU A 1 127 ? 8.077 -3.384 -20.352 1.00 76.94 127 LEU A O 1
ATOM 972 N N . ALA A 1 128 ? 10.038 -2.746 -19.401 1.00 72.69 128 ALA A N 1
ATOM 973 C CA . ALA A 1 128 ? 10.902 -2.890 -20.575 1.00 72.69 128 ALA A CA 1
ATOM 97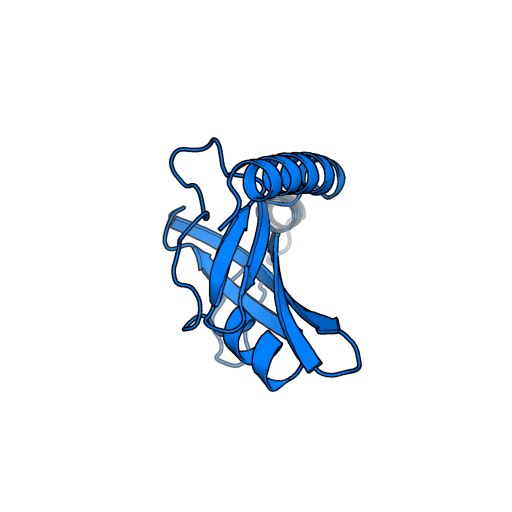4 C C . ALA A 1 128 ? 12.342 -3.261 -20.195 1.00 72.69 128 ALA A C 1
ATOM 976 O O . ALA A 1 128 ? 12.739 -2.947 -19.050 1.00 72.69 128 ALA A O 1
#

Secondary structure (DSSP, 8-state):
--HHHHHHHHHHHHHHHHHHT-SEEEEE-TT-BEEEETTTTSTT--TT-B-TTSHHHHHHHHHSEEEEEEE-TTT--EEEEEEEEEEETTEEEEEEEEEE--HHHHHHHHTSSS---EE-TTS-EEE-

Sequence (128 aa):
MDLDLQHTVNLYLAEVNAQAQSSVLYVLDTSGRTLAASNWNEEASFVGMELGYRPYVRDAVDRGTGRFYGIGTTSGKPGFYYSQAIRDRGQVIGVAAVKVSLDHVENAWSRGGDLALVVDANGVVFLA

Foldseek 3Di:
DDPVVQVVVLCVQLVVCVVVVFDKKFKFFLQQATSYIVCCVPPLHSHGDRCSVPQQSVCCNPPQKGWDWDQDPSPSATWIKIKGFDDDPNHGGIMIMTTGHCVVVLVVQVVPPDDDFDADPVRDTRHD